Protein AF-A0AB33XHT1-F1 (afdb_monomer)

Secondary structure (DSSP, 8-state):
----HHHHHHTSEEE--TTSPPP---HHHHHHHHHHHHHHHHHHHTT--------EEEE-SS-TTEEEEEESHHHHHHHHHHHHHHHHTS-HHHHHHHHHHH------

pLDDT: mean 89.62, std 11.49, range [30.42, 97.94]

Sequence (108 aa):
MKTTIKEIF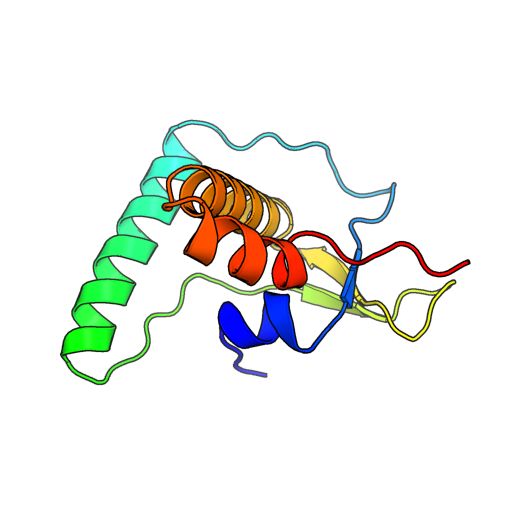QEEGYSIPNYQRDYAWKDKNFRDLWEDLEEAIECNKKGYGHFIGTMVVTKNEDNKKLYDIIDGQQRTTTIFMLLHVLASKQNEKDKQETRKYIYTKRGN

Radius of gyration: 15.14 Å; Cα contacts (8 Å, |Δi|>4): 83; chains: 1; bounding box: 36×30×42 Å

Structure (mmCIF, N/CA/C/O backbone):
data_AF-A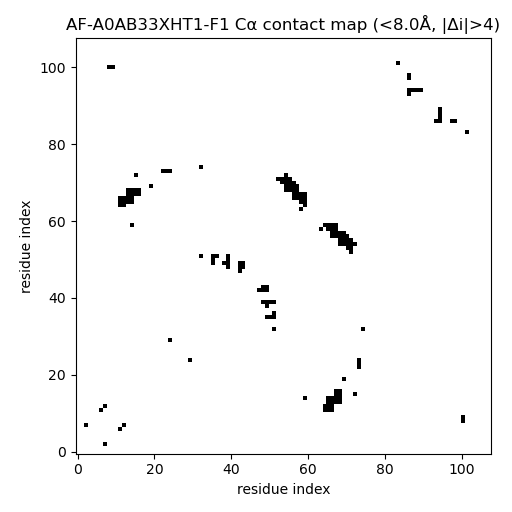0AB33XHT1-F1
#
_entry.id   AF-A0AB33XHT1-F1
#
loop_
_atom_site.group_PDB
_atom_site.id
_atom_site.type_symbol
_atom_site.label_atom_id
_atom_site.label_alt_id
_atom_site.label_comp_id
_atom_site.label_asym_id
_atom_site.label_entity_id
_atom_site.label_seq_id
_atom_site.pdbx_PDB_ins_code
_atom_site.Cartn_x
_atom_site.Cartn_y
_atom_site.Cartn_z
_atom_site.occupancy
_atom_site.B_iso_or_equiv
_atom_site.auth_seq_id
_atom_site.auth_comp_id
_atom_site.auth_asym_id
_atom_site.auth_atom_id
_atom_site.pdbx_PDB_model_num
ATOM 1 N N . MET A 1 1 ? 10.498 10.066 0.869 1.00 83.12 1 MET A N 1
ATOM 2 C CA . MET A 1 1 ? 9.478 10.898 1.543 1.00 83.12 1 MET A CA 1
ATOM 3 C C . MET A 1 1 ? 8.578 9.985 2.356 1.00 83.12 1 MET A C 1
ATOM 5 O O . MET A 1 1 ? 8.274 8.902 1.872 1.00 83.12 1 MET A O 1
ATOM 9 N N . LYS A 1 2 ? 8.204 10.373 3.579 1.00 88.81 2 LYS A N 1
ATOM 10 C CA . LYS A 1 2 ? 7.175 9.661 4.350 1.00 88.81 2 LYS A CA 1
ATOM 11 C C . LYS A 1 2 ? 5.812 10.211 3.933 1.00 88.81 2 LYS A C 1
ATOM 13 O O . LYS A 1 2 ? 5.686 11.422 3.818 1.00 88.81 2 LYS A O 1
ATOM 18 N N . THR A 1 3 ? 4.840 9.332 3.721 1.00 91.50 3 THR A N 1
ATOM 19 C CA . THR A 1 3 ? 3.462 9.690 3.362 1.00 91.50 3 THR A CA 1
ATOM 20 C C . THR A 1 3 ? 2.478 8.738 4.046 1.00 91.50 3 THR A C 1
ATOM 22 O O . THR A 1 3 ? 2.891 7.701 4.577 1.00 91.50 3 THR A O 1
ATOM 25 N N . THR A 1 4 ? 1.196 9.091 4.076 1.00 92.69 4 THR A N 1
ATOM 26 C CA . THR A 1 4 ? 0.110 8.275 4.632 1.00 92.69 4 THR A CA 1
ATOM 27 C C . THR A 1 4 ? -0.736 7.626 3.535 1.00 92.69 4 THR A C 1
ATOM 29 O O . THR A 1 4 ? -0.783 8.096 2.403 1.00 92.69 4 THR A O 1
ATOM 32 N N . ILE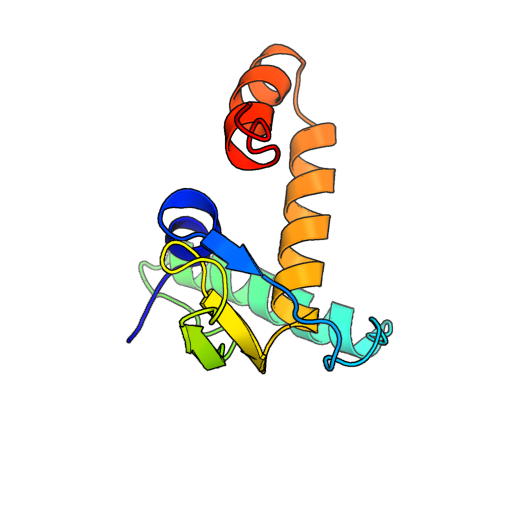 A 1 5 ? -1.478 6.564 3.879 1.00 90.81 5 ILE A N 1
ATOM 33 C CA . ILE A 1 5 ? -2.480 5.964 2.974 1.00 90.81 5 ILE A CA 1
ATOM 34 C C . ILE A 1 5 ? -3.457 7.037 2.469 1.00 90.81 5 ILE A C 1
ATOM 36 O O . ILE A 1 5 ? -3.805 7.055 1.293 1.00 90.81 5 ILE A O 1
ATOM 40 N N . LYS A 1 6 ? -3.880 7.953 3.347 1.00 88.81 6 LYS A N 1
ATOM 41 C CA . LYS A 1 6 ? -4.802 9.034 2.993 1.00 88.81 6 LYS A CA 1
ATOM 42 C C . LYS A 1 6 ? -4.233 9.917 1.880 1.00 88.81 6 LYS A C 1
ATOM 44 O O . LYS A 1 6 ? -4.918 10.134 0.890 1.00 88.81 6 LYS A O 1
ATOM 49 N N . GLU A 1 7 ? -2.995 10.379 2.029 1.00 89.25 7 GLU A N 1
ATOM 50 C CA . GLU A 1 7 ? -2.313 11.219 1.032 1.00 89.25 7 GLU A CA 1
ATOM 51 C C . GLU A 1 7 ? -2.159 10.481 -0.307 1.00 89.25 7 GLU A C 1
ATOM 53 O O . GLU A 1 7 ? -2.492 11.034 -1.354 1.00 89.25 7 GLU A O 1
ATOM 58 N N . ILE A 1 8 ? -1.772 9.197 -0.274 1.00 88.88 8 ILE A N 1
ATOM 59 C CA . ILE A 1 8 ? -1.651 8.354 -1.476 1.00 88.88 8 ILE A CA 1
ATOM 60 C C . ILE A 1 8 ? -2.977 8.272 -2.251 1.00 88.88 8 ILE A C 1
ATOM 62 O O . ILE A 1 8 ? -2.970 8.314 -3.473 1.00 88.88 8 ILE A O 1
ATOM 66 N N . PHE A 1 9 ? -4.122 8.148 -1.581 1.00 85.88 9 PHE A N 1
ATOM 67 C CA . PHE A 1 9 ? -5.404 7.973 -2.279 1.00 85.88 9 PHE A CA 1
ATOM 68 C C . PHE A 1 9 ? -6.196 9.274 -2.499 1.00 85.88 9 PHE A C 1
ATOM 70 O O . PHE A 1 9 ? -7.222 9.230 -3.176 1.00 85.88 9 PHE A O 1
ATOM 77 N N . GLN A 1 10 ? -5.770 10.414 -1.942 1.00 83.38 10 GLN A N 1
ATOM 78 C CA . GLN A 1 10 ? -6.500 11.688 -2.057 1.00 83.38 10 GLN A CA 1
ATOM 79 C C . GLN A 1 10 ? -5.750 12.793 -2.801 1.00 83.38 10 GLN A C 1
ATOM 81 O O . GLN A 1 10 ? -6.404 13.612 -3.445 1.00 83.38 10 GLN A O 1
ATOM 86 N N . GLU A 1 11 ? -4.424 12.859 -2.694 1.00 79.00 11 GLU A N 1
ATOM 87 C CA . GLU A 1 11 ? -3.656 14.019 -3.168 1.00 79.00 11 GLU A CA 1
ATOM 88 C C . GLU A 1 11 ? -2.970 13.761 -4.511 1.00 79.00 11 GLU A C 1
ATOM 90 O O . GLU A 1 11 ? -2.899 14.657 -5.351 1.00 79.00 11 GLU A O 1
ATOM 95 N N . GLU A 1 12 ? -2.526 12.526 -4.745 1.00 79.56 12 GLU A N 1
ATOM 96 C CA . GLU A 1 12 ? -1.735 12.151 -5.915 1.00 79.56 12 GLU A CA 1
ATOM 97 C C . GLU A 1 12 ? -2.445 11.097 -6.774 1.00 79.56 12 GLU A C 1
ATOM 99 O O . GLU A 1 12 ? -3.185 10.243 -6.285 1.00 79.56 12 GLU A O 1
ATOM 104 N N . GLY A 1 13 ? -2.208 11.142 -8.087 1.00 87.50 13 GLY A N 1
ATOM 105 C CA . GLY A 1 13 ? -2.706 10.133 -9.016 1.00 87.50 13 GLY A CA 1
ATOM 106 C C . GLY A 1 13 ? -1.668 9.042 -9.271 1.00 87.50 13 GLY A C 1
ATOM 107 O O . GLY A 1 13 ? -0.531 9.344 -9.631 1.00 87.50 13 GLY A O 1
ATOM 108 N N . TYR A 1 14 ? -2.067 7.775 -9.155 1.00 92.06 14 TYR A N 1
ATOM 109 C CA . TYR A 1 14 ? -1.190 6.627 -9.398 1.00 92.06 14 TYR A CA 1
ATOM 110 C C . TYR A 1 14 ? -1.707 5.742 -10.530 1.00 92.06 14 TYR A C 1
ATOM 112 O O . TYR A 1 14 ? -2.911 5.623 -10.757 1.00 92.06 14 TYR A O 1
ATOM 120 N N . SER A 1 15 ? -0.774 5.113 -11.234 1.00 93.12 15 SER A N 1
ATOM 121 C CA . SER A 1 15 ? -1.009 4.253 -12.387 1.00 93.12 15 SER A CA 1
ATOM 122 C C . SER A 1 15 ? -0.233 2.940 -12.223 1.00 93.12 15 SER A C 1
ATOM 124 O O . SER A 1 15 ? 0.867 2.921 -11.665 1.00 93.12 15 SER A O 1
ATOM 126 N N . ILE A 1 16 ? -0.824 1.831 -12.676 1.00 93.19 16 ILE A N 1
ATOM 127 C CA . ILE A 1 16 ? -0.140 0.537 -12.787 1.00 93.19 16 ILE A CA 1
ATOM 128 C C . ILE A 1 16 ? 0.229 0.373 -14.265 1.00 93.19 16 ILE A C 1
ATOM 130 O O . ILE A 1 16 ? -0.669 0.166 -15.084 1.00 93.19 16 ILE A O 1
ATOM 134 N N . PRO A 1 17 ? 1.512 0.501 -14.633 1.00 93.25 17 PRO A N 1
ATOM 135 C CA . PRO A 1 17 ? 1.923 0.418 -16.027 1.00 93.25 17 PRO A CA 1
ATOM 136 C C . PRO A 1 17 ? 1.872 -1.027 -16.541 1.00 93.25 17 PRO A C 1
ATOM 138 O O . PRO A 1 17 ? 2.059 -1.977 -15.784 1.00 93.25 17 PRO A O 1
ATOM 141 N N . ASN A 1 18 ? 1.690 -1.198 -17.854 1.00 91.44 18 ASN A N 1
ATOM 142 C CA . ASN A 1 18 ? 1.471 -2.509 -18.491 1.00 91.44 18 ASN A CA 1
ATOM 143 C C . ASN A 1 18 ? 2.613 -3.523 -18.301 1.00 91.44 18 ASN A C 1
ATOM 145 O O . ASN A 1 18 ? 2.399 -4.718 -18.468 1.00 91.44 18 ASN A O 1
ATOM 149 N N . TYR A 1 19 ? 3.830 -3.066 -17.996 1.00 91.06 19 TYR A N 1
ATOM 150 C CA . TYR A 1 19 ? 4.979 -3.943 -17.747 1.00 91.06 19 TYR A CA 1
ATOM 151 C C . TYR A 1 19 ? 5.017 -4.510 -16.319 1.00 91.06 19 TYR A C 1
ATOM 153 O O . TYR A 1 19 ? 5.893 -5.316 -16.004 1.00 91.06 19 TYR A O 1
ATOM 161 N N . GLN A 1 20 ? 4.117 -4.080 -15.429 1.00 94.06 20 GLN A N 1
ATOM 162 C CA . GLN A 1 20 ? 3.991 -4.680 -14.106 1.00 94.06 20 GLN A CA 1
ATOM 163 C C . GLN A 1 20 ? 3.370 -6.071 -14.195 1.00 94.06 20 GLN A C 1
ATOM 165 O O . GLN A 1 20 ? 2.505 -6.343 -15.021 1.00 94.06 20 GLN A O 1
ATOM 170 N N . ARG A 1 21 ? 3.811 -6.959 -13.302 1.00 94.19 21 ARG A N 1
ATOM 171 C CA . ARG A 1 21 ? 3.233 -8.301 -13.180 1.00 94.19 21 ARG A CA 1
ATOM 172 C C . ARG A 1 21 ? 1.798 -8.245 -12.662 1.00 94.19 21 ARG A C 1
ATOM 174 O O . ARG A 1 21 ? 1.479 -7.387 -11.838 1.00 94.19 21 ARG A O 1
ATOM 181 N N . ASP A 1 22 ? 1.013 -9.242 -13.054 1.00 95.69 22 ASP A N 1
ATOM 182 C CA . ASP A 1 22 ? -0.335 -9.466 -12.542 1.00 95.69 22 ASP A CA 1
ATOM 183 C C . ASP A 1 22 ? -0.370 -9.609 -11.012 1.00 95.69 22 ASP A C 1
ATOM 185 O O . ASP A 1 22 ? 0.611 -9.980 -10.350 1.00 95.69 22 ASP A O 1
ATOM 189 N N . TYR A 1 23 ? -1.551 -9.349 -10.449 1.00 96.31 23 TYR A N 1
ATOM 190 C CA . TYR A 1 23 ? -1.818 -9.577 -9.035 1.00 96.31 23 TYR A CA 1
ATOM 191 C C . TYR A 1 23 ? -1.680 -11.068 -8.695 1.00 96.31 23 TYR A C 1
ATOM 193 O O . TYR A 1 23 ? -2.311 -11.925 -9.308 1.00 96.31 23 TYR A O 1
ATOM 201 N N . ALA A 1 24 ? -0.851 -11.377 -7.700 1.00 96.94 24 ALA A N 1
ATOM 202 C CA . ALA A 1 24 ? -0.453 -12.740 -7.348 1.00 96.94 24 ALA A CA 1
ATOM 203 C C . ALA A 1 24 ? -0.331 -12.973 -5.829 1.00 96.94 24 ALA A C 1
ATOM 205 O O . ALA A 1 24 ? 0.183 -14.011 -5.405 1.00 96.94 24 ALA A O 1
ATOM 206 N N . TRP A 1 25 ? -0.744 -12.008 -5.006 1.00 97.38 25 TRP A N 1
ATOM 207 C CA . TRP A 1 25 ? -0.770 -12.127 -3.555 1.00 97.38 25 TRP A CA 1
ATOM 208 C C . TRP A 1 25 ? -1.724 -13.242 -3.143 1.00 97.38 25 TRP A C 1
ATOM 210 O O . TRP A 1 25 ? -2.817 -13.393 -3.687 1.00 97.38 25 TRP A O 1
ATOM 220 N N . LYS A 1 26 ? -1.272 -14.034 -2.175 1.00 96.88 26 LYS A N 1
ATOM 221 C CA . LYS A 1 26 ? -2.018 -15.158 -1.602 1.00 96.88 26 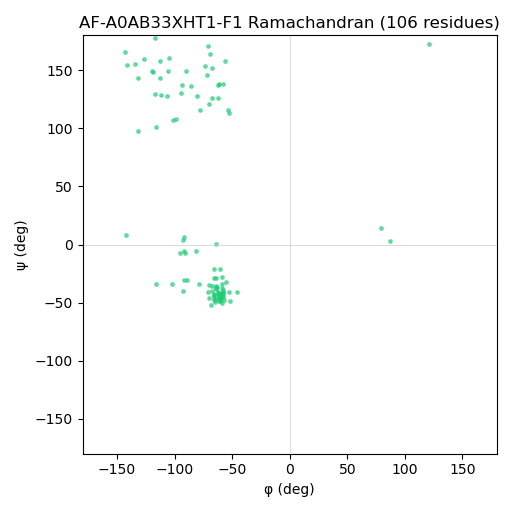LYS A CA 1
ATOM 222 C C . LYS A 1 26 ? -2.287 -14.901 -0.125 1.00 96.88 26 LYS A C 1
ATOM 224 O O . LYS A 1 26 ? -1.788 -13.929 0.441 1.00 96.88 26 LYS A O 1
ATOM 229 N N . ASP A 1 27 ? -2.994 -15.826 0.513 1.00 97.12 27 ASP A N 1
ATOM 230 C CA . ASP A 1 27 ? -3.411 -15.745 1.916 1.00 97.12 27 ASP A CA 1
ATOM 231 C C . ASP A 1 27 ? -2.304 -15.304 2.873 1.00 97.12 27 ASP A C 1
ATOM 233 O O . ASP A 1 27 ? -2.557 -14.491 3.754 1.00 97.12 27 ASP A O 1
ATOM 237 N N . LYS A 1 28 ? -1.068 -15.792 2.695 1.00 97.94 28 LYS A N 1
ATOM 238 C CA . LYS A 1 28 ? 0.056 -15.363 3.536 1.00 97.94 28 LYS A CA 1
ATOM 239 C C . LYS A 1 28 ? 0.310 -13.857 3.418 1.00 97.94 28 LYS A C 1
ATOM 241 O O . LYS A 1 28 ? 0.416 -13.188 4.432 1.00 97.94 28 LYS A O 1
ATOM 246 N N . ASN A 1 29 ? 0.373 -13.320 2.200 1.00 97.62 29 ASN A N 1
ATOM 247 C CA . ASN A 1 29 ? 0.614 -11.891 1.993 1.00 97.62 29 ASN A CA 1
ATOM 248 C C . ASN A 1 29 ? -0.523 -11.037 2.554 1.00 97.62 29 ASN A C 1
ATOM 250 O O . ASN A 1 29 ? -0.278 -9.955 3.075 1.00 97.62 29 ASN A O 1
ATOM 254 N N . PHE A 1 30 ? -1.758 -11.532 2.447 1.00 96.44 30 PHE A N 1
ATOM 255 C CA . PHE A 1 30 ? -2.907 -10.862 3.038 1.00 96.44 30 PHE A CA 1
ATOM 256 C C . PHE A 1 30 ? -2.831 -10.849 4.567 1.00 96.44 30 PHE A C 1
ATOM 258 O O . PHE A 1 30 ? -3.082 -9.809 5.160 1.00 96.44 30 PHE A O 1
ATOM 265 N N . ARG A 1 31 ? -2.461 -11.972 5.198 1.00 97.50 31 ARG A N 1
ATOM 266 C CA . ARG A 1 31 ? -2.267 -12.053 6.655 1.00 97.50 31 ARG A CA 1
ATOM 267 C C . ARG A 1 31 ? -1.172 -11.105 7.126 1.00 97.50 31 ARG A C 1
ATOM 269 O O . ARG A 1 31 ? -1.432 -10.337 8.037 1.00 97.50 31 ARG A O 1
ATOM 276 N N . ASP A 1 32 ? -0.026 -11.099 6.443 1.00 97.44 32 ASP A N 1
ATOM 277 C CA . ASP A 1 32 ? 1.082 -10.191 6.758 1.00 97.44 32 ASP A CA 1
ATOM 278 C C . ASP A 1 32 ? 0.599 -8.716 6.698 1.00 97.44 32 ASP A C 1
ATOM 280 O O . ASP A 1 32 ? 0.794 -7.957 7.641 1.00 97.44 32 ASP A O 1
ATOM 284 N N . LEU A 1 33 ? -0.127 -8.315 5.638 1.00 97.25 33 LEU A N 1
ATOM 285 C CA . LEU A 1 33 ? -0.705 -6.961 5.553 1.00 97.25 33 LEU A CA 1
ATOM 286 C C . LEU A 1 33 ? -1.756 -6.699 6.644 1.00 97.25 33 LEU A C 1
ATOM 288 O O . LEU A 1 33 ? -1.884 -5.575 7.121 1.00 97.25 33 LEU A O 1
ATOM 292 N N . TRP A 1 34 ? -2.566 -7.696 6.986 1.00 96.94 34 TRP A N 1
ATOM 293 C CA . TRP A 1 34 ? -3.615 -7.546 7.988 1.00 96.94 34 TRP A CA 1
ATOM 294 C C . TRP A 1 34 ? -3.029 -7.292 9.378 1.00 96.94 34 TRP A C 1
ATOM 296 O O . TRP A 1 34 ? -3.480 -6.376 10.061 1.00 96.94 34 TRP A O 1
ATOM 306 N N . GLU A 1 35 ? -1.988 -8.036 9.751 1.00 97.12 35 GLU A N 1
ATOM 307 C CA . GLU A 1 35 ? -1.242 -7.842 10.998 1.00 97.12 35 GLU A CA 1
ATOM 308 C C . GLU A 1 35 ? -0.624 -6.433 11.061 1.00 97.12 35 GLU A C 1
ATOM 310 O O . GLU A 1 35 ? -0.818 -5.727 12.052 1.00 97.12 35 GLU A O 1
ATOM 315 N N . ASP A 1 36 ? -0.000 -5.965 9.970 1.00 96.69 36 ASP A N 1
ATOM 316 C CA . ASP A 1 36 ? 0.526 -4.592 9.866 1.00 96.69 36 ASP A CA 1
ATOM 317 C C . ASP A 1 36 ? -0.576 -3.530 10.078 1.00 96.69 36 ASP A C 1
ATOM 319 O O . ASP A 1 36 ? -0.357 -2.486 10.700 1.00 96.69 36 ASP A O 1
ATOM 323 N N . LEU A 1 37 ? -1.788 -3.764 9.556 1.00 96.00 37 LEU A N 1
ATOM 324 C CA . LEU A 1 37 ? -2.919 -2.845 9.722 1.00 96.00 37 LEU A CA 1
ATOM 325 C C . LEU A 1 37 ? -3.455 -2.840 11.158 1.00 96.00 37 LEU A C 1
ATOM 327 O O . LEU A 1 37 ? -3.784 -1.770 11.677 1.00 96.00 37 LEU A O 1
ATOM 331 N N . GLU A 1 38 ? -3.542 -4.003 11.804 1.00 96.56 38 GLU A N 1
ATOM 332 C CA . GLU A 1 38 ? -3.931 -4.111 13.213 1.00 96.56 38 GLU A CA 1
ATOM 333 C C . GLU A 1 38 ? -2.928 -3.380 14.112 1.00 96.56 38 GLU A C 1
ATOM 335 O O . GLU A 1 38 ? -3.324 -2.562 14.950 1.00 96.56 38 GLU A O 1
ATOM 340 N N . GLU A 1 39 ? -1.629 -3.581 13.880 1.00 96.62 39 GLU A N 1
ATOM 341 C CA . GLU A 1 39 ? -0.584 -2.865 14.606 1.00 96.62 39 GLU A CA 1
ATOM 342 C C . GLU A 1 39 ? -0.662 -1.355 14.348 1.00 96.62 39 GLU A C 1
ATOM 344 O O . GLU A 1 39 ? -0.605 -0.556 15.288 1.00 96.62 39 GLU A O 1
ATOM 349 N N . ALA A 1 40 ? -0.886 -0.939 13.098 1.00 95.81 40 ALA A N 1
ATOM 350 C CA . ALA A 1 40 ? -1.042 0.469 12.753 1.00 95.81 40 ALA A CA 1
ATOM 351 C C . ALA A 1 40 ? -2.197 1.145 13.499 1.00 95.81 40 ALA A C 1
ATOM 353 O O . ALA A 1 40 ? -2.063 2.298 13.921 1.00 95.81 40 ALA A O 1
ATOM 354 N N . ILE A 1 41 ? -3.312 0.440 13.705 1.00 94.88 41 ILE A N 1
ATOM 355 C CA . ILE A 1 41 ? -4.450 0.943 14.481 1.00 94.88 41 ILE A CA 1
ATOM 356 C C . ILE A 1 41 ? -4.059 1.138 15.951 1.00 94.88 41 ILE A C 1
ATOM 358 O O . ILE A 1 41 ? -4.347 2.192 16.527 1.00 94.88 41 ILE A O 1
ATOM 362 N N . GLU A 1 42 ? -3.378 0.166 16.557 1.00 96.69 42 GLU A N 1
ATOM 363 C CA . GLU A 1 42 ? -2.941 0.246 17.956 1.00 96.69 42 GLU A CA 1
ATOM 364 C C . GLU A 1 42 ? -1.864 1.318 18.179 1.00 96.69 42 GLU A C 1
ATOM 366 O O . GLU A 1 42 ? -1.924 2.070 19.158 1.00 96.69 42 GLU A O 1
ATOM 371 N N . CYS A 1 43 ? -0.912 1.456 17.253 1.00 95.06 43 CYS A N 1
ATOM 372 C CA . CYS A 1 43 ? 0.072 2.537 17.257 1.00 95.06 43 CYS A CA 1
ATOM 373 C C . CYS A 1 43 ? -0.605 3.906 17.150 1.00 95.06 43 CYS A C 1
ATOM 375 O O . CYS A 1 43 ? -0.289 4.804 17.935 1.00 95.06 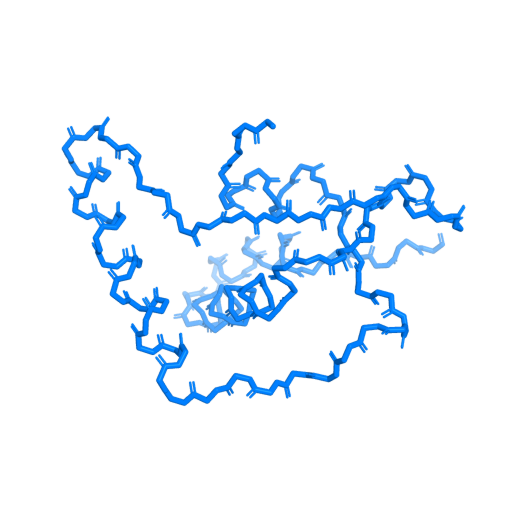43 CYS A O 1
ATOM 377 N N . ASN A 1 44 ? -1.579 4.056 16.246 1.00 94.00 44 ASN A N 1
ATOM 378 C CA . ASN A 1 44 ? -2.275 5.324 16.039 1.00 94.00 44 ASN A CA 1
ATOM 379 C C . ASN A 1 44 ? -3.065 5.762 17.283 1.00 94.00 44 ASN A C 1
ATOM 381 O O . ASN A 1 44 ? -3.029 6.937 17.646 1.00 94.00 44 ASN A O 1
ATOM 385 N N . LYS A 1 45 ? -3.702 4.827 18.008 1.00 95.00 45 LYS A N 1
ATOM 386 C CA . LYS A 1 45 ? -4.354 5.113 19.306 1.00 95.00 45 LYS A CA 1
ATOM 387 C C . LYS A 1 45 ? -3.381 5.670 20.353 1.00 95.00 45 LYS A C 1
ATOM 389 O O . LYS A 1 45 ? -3.793 6.421 21.231 1.00 95.00 45 LYS A O 1
ATOM 394 N N . LYS A 1 46 ? -2.098 5.313 20.255 1.00 95.56 46 LYS A N 1
ATOM 395 C CA . LYS A 1 46 ? -1.011 5.782 21.130 1.00 95.56 46 LYS A CA 1
ATOM 396 C C . LYS A 1 46 ? -0.292 7.027 20.584 1.00 95.56 46 LYS A C 1
ATOM 398 O O . LYS A 1 46 ? 0.679 7.470 21.187 1.00 95.56 46 LYS A O 1
ATOM 403 N N . GLY A 1 47 ? -0.748 7.590 19.460 1.00 93.25 47 GLY A N 1
ATOM 404 C CA . GLY A 1 47 ? -0.139 8.760 18.819 1.00 93.25 47 GLY A CA 1
ATOM 405 C C . GLY A 1 47 ? 1.115 8.456 17.991 1.00 93.25 47 GLY A C 1
ATOM 406 O O . GLY A 1 47 ? 1.840 9.379 17.622 1.00 93.25 47 GLY A O 1
ATOM 407 N N . TYR A 1 48 ? 1.381 7.183 17.685 1.00 92.88 48 TYR A N 1
ATOM 408 C CA . TYR A 1 48 ? 2.514 6.754 16.865 1.00 92.88 48 TYR A CA 1
ATOM 409 C C . TYR A 1 48 ? 2.060 6.326 15.466 1.00 92.88 48 TYR A C 1
ATOM 411 O O . TYR A 1 48 ? 0.965 5.805 15.277 1.00 92.88 48 TYR A O 1
ATOM 419 N N . GLY A 1 49 ? 2.927 6.513 14.470 1.00 90.12 49 GLY A N 1
ATOM 420 C CA . GLY A 1 49 ? 2.728 5.933 13.141 1.00 90.12 49 GLY A CA 1
ATOM 421 C C . GLY A 1 49 ? 3.363 4.548 13.042 1.00 90.12 49 GLY A C 1
ATOM 422 O O . GLY A 1 49 ? 4.401 4.314 13.655 1.00 90.12 49 GLY A O 1
ATOM 423 N N . HIS A 1 50 ? 2.782 3.677 12.223 1.00 94.69 50 HIS A N 1
ATOM 424 C CA . HIS A 1 50 ? 3.339 2.368 11.884 1.00 94.69 50 HIS A CA 1
ATOM 425 C C . HIS A 1 50 ? 3.735 2.336 10.399 1.00 94.69 50 HIS A C 1
ATOM 427 O O . HIS A 1 50 ? 3.091 2.969 9.556 1.00 94.69 50 HIS A O 1
ATOM 433 N N . PHE A 1 51 ? 4.835 1.655 10.084 1.00 94.50 51 PHE A N 1
ATOM 434 C CA . PHE A 1 51 ? 5.382 1.592 8.733 1.00 94.50 51 PHE A CA 1
ATOM 435 C C . PHE A 1 51 ? 4.953 0.299 8.040 1.00 94.50 51 PHE A C 1
ATOM 437 O O . PHE A 1 51 ? 5.494 -0.758 8.321 1.00 94.50 51 PHE A O 1
ATOM 444 N N . ILE A 1 52 ? 4.049 0.418 7.068 1.00 93.12 52 ILE A N 1
ATOM 445 C CA . ILE A 1 52 ? 3.486 -0.718 6.313 1.00 93.12 52 ILE A CA 1
ATOM 446 C C . ILE A 1 52 ? 4.262 -1.049 5.019 1.00 93.12 52 ILE A C 1
ATOM 448 O O . ILE A 1 52 ? 3.815 -1.839 4.186 1.00 93.12 52 ILE A O 1
ATOM 452 N N . GLY A 1 53 ? 5.401 -0.384 4.784 1.00 93.50 53 GLY A N 1
ATOM 453 C CA . GLY A 1 53 ? 6.295 -0.657 3.656 1.00 93.50 53 GLY A CA 1
ATOM 454 C C . GLY A 1 53 ? 6.549 0.507 2.690 1.00 93.50 53 GLY A C 1
ATOM 455 O O . GLY A 1 53 ? 5.938 1.572 2.752 1.00 93.50 53 GLY A O 1
ATOM 456 N N . THR A 1 54 ? 7.483 0.275 1.763 1.00 95.06 54 THR A N 1
ATOM 457 C CA . THR A 1 54 ? 7.951 1.256 0.767 1.00 95.06 54 THR A CA 1
ATOM 458 C C . THR A 1 54 ? 7.189 1.137 -0.547 1.00 95.06 54 THR A C 1
ATOM 460 O O . THR A 1 54 ? 6.992 0.031 -1.047 1.00 95.06 54 THR A O 1
ATOM 463 N N . MET A 1 55 ? 6.811 2.267 -1.139 1.00 94.62 55 MET A N 1
ATOM 464 C CA . MET A 1 55 ? 6.296 2.347 -2.507 1.00 94.62 55 MET A CA 1
ATOM 465 C C . MET A 1 55 ? 7.316 3.090 -3.371 1.00 94.62 55 MET A C 1
ATOM 467 O O . MET A 1 55 ? 7.761 4.176 -2.995 1.00 94.62 55 MET A O 1
ATOM 471 N N . VAL A 1 56 ? 7.695 2.504 -4.506 1.00 96.06 56 VAL A N 1
ATOM 472 C CA . VAL A 1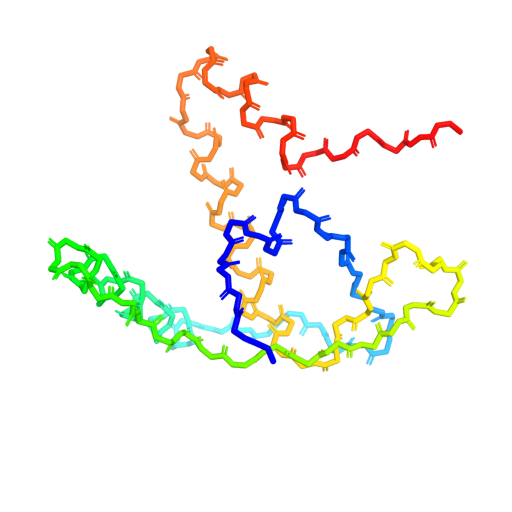 56 ? 8.608 3.136 -5.468 1.00 96.06 56 VAL A CA 1
ATOM 473 C C . VAL A 1 56 ? 7.792 3.563 -6.668 1.00 96.06 56 VAL A C 1
ATOM 475 O O . VAL A 1 56 ? 7.064 2.753 -7.239 1.00 96.06 56 VAL A O 1
ATOM 478 N N . VAL A 1 57 ? 7.921 4.830 -7.045 1.00 95.75 57 VAL A N 1
ATOM 479 C CA . VAL A 1 57 ? 7.179 5.402 -8.163 1.00 95.75 57 VAL A CA 1
ATOM 480 C C . VAL A 1 57 ? 8.077 6.227 -9.068 1.00 95.75 57 VAL A C 1
ATOM 482 O O . VAL A 1 57 ? 9.094 6.763 -8.628 1.00 95.75 57 VAL A O 1
ATOM 485 N N . THR A 1 58 ? 7.671 6.360 -10.324 1.00 95.81 58 THR A N 1
ATOM 486 C CA . THR A 1 58 ? 8.268 7.292 -11.285 1.00 95.81 58 THR A CA 1
ATOM 487 C C . THR A 1 58 ? 7.191 8.180 -11.892 1.00 95.81 58 THR A C 1
ATOM 489 O O . THR A 1 58 ? 6.006 7.857 -11.836 1.00 95.81 58 THR A O 1
ATOM 492 N N . LYS 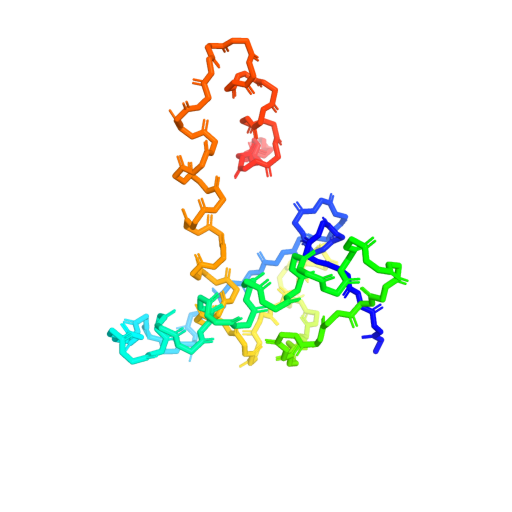A 1 59 ? 7.573 9.325 -12.457 1.00 95.50 59 LYS A N 1
ATOM 493 C CA . LYS A 1 59 ? 6.617 10.193 -13.148 1.00 95.50 59 LYS A CA 1
ATOM 494 C C . LYS A 1 59 ? 6.127 9.478 -14.406 1.00 95.50 59 LYS A C 1
ATOM 496 O O . LYS A 1 59 ? 6.959 9.078 -15.215 1.00 95.50 59 LYS A O 1
ATOM 501 N N . ASN A 1 60 ? 4.813 9.345 -14.578 1.00 95.31 60 ASN A N 1
ATOM 502 C CA . ASN A 1 60 ? 4.266 8.697 -15.767 1.00 95.31 60 ASN A CA 1
ATOM 503 C C . ASN A 1 60 ? 4.677 9.479 -17.030 1.00 95.31 60 ASN A C 1
ATOM 505 O O . ASN A 1 60 ? 4.729 10.719 -17.035 1.00 95.31 60 ASN A O 1
ATOM 509 N N . GLU A 1 61 ? 5.046 8.759 -18.088 1.00 93.25 61 GLU A N 1
ATOM 510 C CA . GLU A 1 61 ? 5.574 9.377 -19.304 1.00 93.25 61 GLU A CA 1
ATOM 511 C C . GLU A 1 61 ? 4.492 10.150 -20.064 1.00 93.25 61 GLU A C 1
ATOM 513 O O . GLU A 1 61 ? 4.717 11.325 -20.374 1.00 93.25 61 GLU A O 1
ATOM 518 N N . ASP A 1 62 ? 3.316 9.543 -20.226 1.00 92.31 62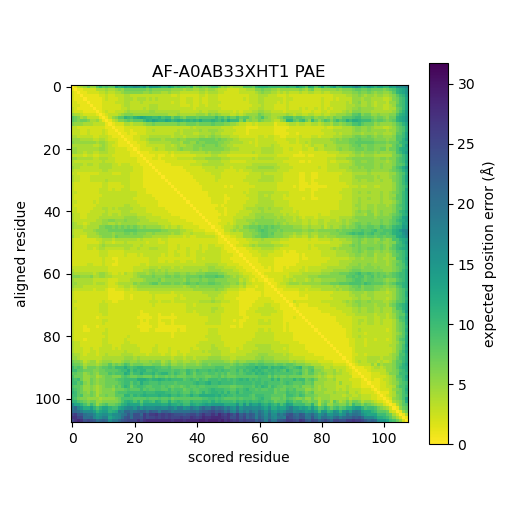 ASP A N 1
ATOM 519 C CA . ASP A 1 62 ? 2.183 10.046 -21.011 1.00 92.31 62 ASP A CA 1
ATOM 520 C C . ASP A 1 62 ? 1.361 11.119 -20.280 1.00 92.31 62 ASP A C 1
ATOM 522 O O . ASP A 1 62 ? 0.840 12.058 -20.881 1.00 92.31 62 ASP A O 1
ATOM 526 N N . ASN A 1 63 ? 1.246 11.010 -18.957 1.00 91.56 63 ASN A N 1
ATOM 527 C CA . ASN A 1 63 ? 0.464 11.895 -18.111 1.00 91.56 63 ASN A CA 1
ATOM 528 C C . ASN A 1 63 ? 1.280 12.346 -16.899 1.00 91.56 63 ASN A C 1
ATOM 530 O O . ASN A 1 63 ? 1.301 11.704 -15.851 1.00 91.56 63 ASN A O 1
ATOM 534 N N . LYS A 1 64 ? 1.865 13.546 -16.993 1.00 89.81 64 LYS A N 1
ATOM 535 C CA . LYS A 1 64 ? 2.642 14.165 -15.905 1.00 89.81 64 LYS A CA 1
ATOM 536 C C . LYS A 1 64 ? 1.821 14.495 -14.648 1.00 89.81 64 LYS A C 1
ATOM 538 O O . LYS A 1 64 ? 2.389 15.014 -13.695 1.00 89.81 64 LYS A O 1
ATOM 543 N N . LYS A 1 65 ? 0.516 14.222 -14.591 1.00 89.69 65 LYS A N 1
ATOM 544 C CA . LYS A 1 65 ? -0.269 14.286 -13.343 1.00 89.69 65 LYS A CA 1
ATOM 545 C C . LYS A 1 65 ? -0.306 12.953 -12.591 1.00 89.69 65 LYS A C 1
ATOM 547 O O . LYS A 1 65 ? -0.803 12.925 -11.475 1.00 89.69 65 LYS A O 1
ATOM 552 N N . LEU A 1 66 ? 0.211 11.876 -13.185 1.00 92.25 66 LEU A N 1
ATOM 553 C CA . LEU A 1 66 ? 0.236 10.541 -12.596 1.00 92.25 66 LEU A CA 1
ATOM 554 C C . LEU A 1 66 ? 1.660 10.085 -12.267 1.00 92.25 66 LEU A C 1
ATOM 556 O O . LEU A 1 66 ? 2.644 10.540 -12.861 1.00 92.25 66 LEU A O 1
ATOM 560 N N . TYR A 1 67 ? 1.740 9.140 -11.341 1.00 94.44 67 TYR A N 1
ATOM 561 C CA . TYR A 1 67 ? 2.938 8.394 -10.997 1.00 94.44 67 TYR A CA 1
ATOM 562 C C . TYR A 1 67 ? 2.741 6.909 -11.300 1.00 94.44 67 TYR A C 1
ATOM 564 O O . TYR A 1 67 ? 1.762 6.307 -10.865 1.00 94.44 67 TYR A O 1
ATOM 572 N N . ASP A 1 68 ? 3.683 6.308 -12.019 1.00 95.94 68 ASP A N 1
ATOM 573 C CA . ASP A 1 68 ? 3.694 4.870 -12.261 1.00 95.94 68 ASP A CA 1
ATOM 574 C C . ASP A 1 68 ? 4.280 4.144 -11.059 1.00 95.94 68 ASP A C 1
ATOM 576 O O . ASP A 1 68 ? 5.382 4.463 -10.605 1.00 95.94 68 ASP A O 1
ATOM 580 N N . ILE A 1 69 ? 3.547 3.154 -10.552 1.00 96.19 69 ILE A N 1
ATOM 581 C CA . ILE A 1 69 ? 4.009 2.313 -9.453 1.00 96.19 69 ILE A CA 1
ATOM 582 C C . ILE A 1 69 ? 5.000 1.279 -9.997 1.00 96.19 69 ILE A C 1
ATOM 584 O O . ILE A 1 69 ? 4.646 0.402 -10.786 1.00 96.19 69 ILE A O 1
ATOM 588 N N . ILE A 1 70 ? 6.248 1.378 -9.541 1.00 96.31 70 ILE A N 1
ATOM 589 C CA . ILE A 1 70 ? 7.351 0.479 -9.899 1.00 96.31 70 ILE A CA 1
ATOM 590 C C . ILE A 1 70 ? 7.476 -0.665 -8.888 1.00 96.31 70 ILE A C 1
ATOM 592 O O . ILE A 1 70 ? 7.678 -1.812 -9.281 1.00 96.31 70 ILE A O 1
ATOM 596 N N . ASP A 1 71 ? 7.307 -0.365 -7.598 1.00 96.00 71 ASP A N 1
ATOM 597 C CA . ASP A 1 71 ? 7.298 -1.354 -6.516 1.00 96.00 71 ASP A CA 1
ATOM 598 C C . ASP A 1 71 ? 6.248 -1.003 -5.451 1.00 96.00 71 ASP A C 1
ATOM 600 O O . ASP A 1 71 ? 5.860 0.154 -5.281 1.00 96.00 71 ASP A O 1
ATOM 604 N N . GLY A 1 72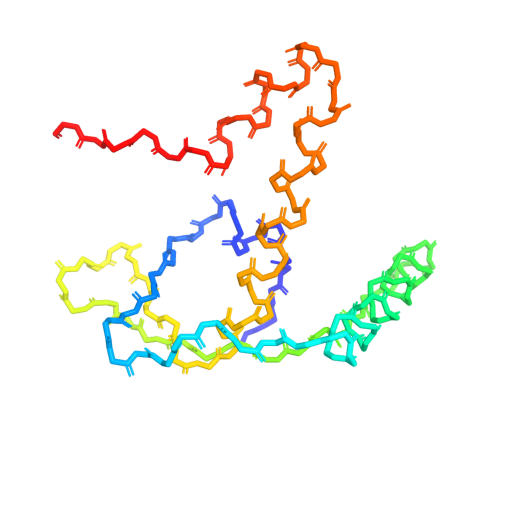 ? 5.769 -2.020 -4.737 1.00 95.31 72 GLY A N 1
ATOM 605 C CA . GLY A 1 72 ? 4.657 -1.925 -3.794 1.00 95.31 72 GLY A CA 1
ATOM 606 C C . GLY A 1 72 ? 3.277 -2.109 -4.432 1.00 95.31 72 GLY A C 1
ATOM 607 O O . GLY A 1 72 ? 2.283 -2.051 -3.712 1.00 95.31 72 GLY A O 1
ATOM 608 N N . GLN A 1 73 ? 3.198 -2.391 -5.742 1.00 95.69 73 GLN A N 1
ATOM 609 C CA . GLN A 1 73 ? 1.932 -2.448 -6.485 1.00 95.69 73 GLN A CA 1
ATOM 610 C C . GLN A 1 73 ? 0.874 -3.354 -5.841 1.00 95.69 73 GLN A C 1
ATOM 612 O O . GLN A 1 73 ? -0.238 -2.909 -5.593 1.00 95.69 73 GLN A O 1
ATOM 617 N N . GLN A 1 74 ? 1.216 -4.588 -5.462 1.00 96.44 74 GLN A N 1
ATOM 618 C CA . GLN A 1 74 ? 0.230 -5.526 -4.914 1.00 96.44 74 GLN A CA 1
ATOM 619 C C . GLN A 1 74 ? -0.306 -5.107 -3.546 1.00 96.44 74 GLN A C 1
ATOM 621 O O . GLN A 1 74 ? -1.494 -5.280 -3.274 1.00 96.44 74 GLN A O 1
ATOM 626 N N . ARG A 1 75 ? 0.545 -4.513 -2.701 1.00 96.75 75 ARG A N 1
ATOM 627 C CA . ARG A 1 75 ? 0.116 -3.970 -1.411 1.00 96.75 75 ARG A CA 1
ATOM 628 C C . ARG A 1 75 ? -0.839 -2.806 -1.624 1.00 96.75 75 ARG A C 1
ATOM 630 O O . ARG A 1 75 ? -1.932 -2.816 -1.067 1.00 96.75 75 ARG A O 1
ATOM 637 N N . THR A 1 76 ? -0.466 -1.857 -2.479 1.00 94.94 76 THR A N 1
ATOM 638 C CA . THR A 1 76 ? -1.302 -0.697 -2.800 1.00 94.94 76 THR A CA 1
ATOM 639 C C . THR A 1 76 ? -2.639 -1.123 -3.413 1.00 94.94 76 THR A C 1
ATOM 641 O O . THR A 1 76 ? -3.685 -0.657 -2.965 1.00 94.94 76 THR A O 1
ATOM 644 N N . THR A 1 77 ? -2.643 -2.074 -4.353 1.00 94.75 77 THR A N 1
ATOM 645 C CA . THR A 1 77 ? -3.871 -2.637 -4.937 1.00 94.75 77 THR A CA 1
ATOM 646 C C . THR A 1 77 ? -4.733 -3.341 -3.889 1.00 94.75 77 THR A C 1
ATOM 648 O O . THR A 1 77 ? -5.949 -3.168 -3.887 1.00 94.75 77 THR A O 1
ATOM 651 N N . THR A 1 78 ? -4.138 -4.095 -2.962 1.00 96.56 78 THR A N 1
ATOM 652 C CA . THR A 1 78 ? -4.892 -4.775 -1.893 1.00 96.56 78 THR A CA 1
ATOM 653 C C . THR A 1 78 ? -5.533 -3.779 -0.934 1.00 96.56 78 THR A C 1
ATOM 655 O O . THR A 1 78 ? -6.709 -3.922 -0.605 1.00 96.56 78 THR A O 1
ATOM 658 N N . ILE A 1 79 ? -4.804 -2.729 -0.543 1.00 95.06 79 ILE A N 1
ATOM 659 C CA . ILE A 1 79 ? -5.349 -1.637 0.274 1.00 95.06 79 ILE A CA 1
ATOM 660 C C . ILE A 1 79 ? -6.496 -0.945 -0.471 1.00 95.06 79 ILE A C 1
ATOM 662 O O . ILE A 1 79 ? -7.550 -0.717 0.117 1.00 95.06 79 ILE A O 1
ATOM 666 N N . PHE A 1 80 ? -6.344 -0.673 -1.770 1.00 92.25 80 PHE A N 1
ATOM 667 C CA . PHE A 1 80 ? -7.413 -0.096 -2.587 1.00 92.25 80 PHE A CA 1
ATOM 668 C C . PHE A 1 80 ? -8.668 -0.984 -2.620 1.00 92.25 80 PHE A C 1
ATOM 670 O O . PHE A 1 80 ? -9.776 -0.492 -2.406 1.00 92.25 80 PHE A O 1
ATOM 677 N N . MET A 1 81 ? -8.513 -2.296 -2.830 1.00 93.12 81 MET A N 1
ATOM 678 C CA . MET A 1 81 ? -9.634 -3.244 -2.802 1.00 93.12 81 MET A CA 1
ATOM 679 C C . MET A 1 81 ? -10.316 -3.283 -1.429 1.00 93.12 81 MET A C 1
ATOM 681 O O . MET A 1 81 ? -11.545 -3.277 -1.356 1.00 93.12 81 MET A O 1
ATOM 685 N N . LEU A 1 82 ? -9.540 -3.266 -0.341 1.00 93.44 82 LEU A N 1
ATOM 686 C CA . LEU A 1 82 ? -10.073 -3.204 1.018 1.00 93.44 82 LEU A CA 1
ATOM 687 C C . LEU A 1 82 ? -10.885 -1.919 1.236 1.00 93.44 82 LEU A C 1
ATOM 689 O O . LEU A 1 82 ? -12.026 -1.989 1.690 1.00 93.44 82 LEU A O 1
ATOM 693 N N . LEU A 1 83 ? -10.341 -0.760 0.853 1.00 90.88 83 LEU A N 1
ATOM 694 C CA . LEU A 1 83 ? -11.043 0.526 0.911 1.00 90.88 83 LEU A CA 1
ATOM 695 C C . LEU A 1 83 ? -12.342 0.502 0.096 1.00 90.88 83 LEU A C 1
ATOM 697 O O . LEU A 1 83 ? -13.372 0.983 0.568 1.00 90.88 83 LEU A O 1
ATOM 701 N N . HIS A 1 84 ? -12.323 -0.105 -1.093 1.00 89.62 84 HIS A N 1
ATOM 702 C CA . HIS A 1 84 ? -13.506 -0.274 -1.933 1.00 89.62 84 HIS A CA 1
ATOM 703 C C . HIS A 1 84 ? -14.596 -1.115 -1.255 1.00 89.62 84 HIS A C 1
ATOM 705 O O . HIS A 1 84 ? -15.763 -0.711 -1.223 1.00 89.62 84 HIS A O 1
ATOM 711 N N . VAL A 1 85 ? -14.227 -2.249 -0.653 1.00 92.25 85 VAL A N 1
ATOM 712 C CA . VAL A 1 85 ? -15.173 -3.093 0.087 1.00 92.25 85 VAL A CA 1
ATOM 713 C C . VAL A 1 85 ? -15.724 -2.347 1.300 1.00 92.25 85 VAL A C 1
ATOM 715 O O . VAL A 1 85 ? -16.942 -2.318 1.475 1.00 92.25 85 VAL A O 1
ATOM 718 N N . LEU A 1 86 ? -14.875 -1.696 2.097 1.00 90.50 86 LEU A N 1
ATOM 719 C CA . LEU A 1 86 ? -15.306 -0.918 3.262 1.00 90.50 86 LEU A CA 1
ATOM 720 C C . LEU A 1 86 ? -16.291 0.185 2.865 1.00 90.50 86 LEU A C 1
ATOM 722 O O . LEU A 1 86 ? -17.355 0.298 3.470 1.00 90.50 86 LEU A O 1
ATOM 726 N N . ALA A 1 87 ? -15.997 0.926 1.796 1.00 89.38 87 ALA A N 1
ATOM 727 C CA . ALA A 1 87 ? -16.898 1.934 1.250 1.00 89.38 87 ALA A CA 1
ATOM 728 C C . ALA A 1 87 ? -18.251 1.339 0.838 1.00 89.38 87 ALA A C 1
ATOM 730 O O . ALA A 1 87 ? -19.297 1.912 1.127 1.00 89.38 87 ALA A O 1
ATOM 731 N N . SER A 1 88 ? -18.256 0.157 0.213 1.00 87.44 88 SER A N 1
ATOM 732 C CA . SER A 1 88 ? -19.491 -0.516 -0.214 1.00 87.44 88 SER A CA 1
ATOM 733 C C . SER A 1 88 ? -20.393 -0.965 0.945 1.00 87.44 88 SER A C 1
ATOM 735 O O . SER A 1 88 ? -21.593 -1.166 0.742 1.00 87.44 88 SER A O 1
ATOM 737 N N . LYS A 1 89 ? -19.833 -1.116 2.153 1.00 91.31 89 LYS A N 1
ATOM 738 C CA . LYS A 1 89 ? -20.535 -1.566 3.368 1.00 91.31 89 LYS A CA 1
ATOM 739 C C . LYS A 1 89 ? -21.109 -0.425 4.211 1.00 91.31 89 LYS A C 1
ATOM 741 O O . LYS A 1 89 ? -21.805 -0.697 5.185 1.00 91.31 89 LYS A O 1
ATOM 746 N N . GLN A 1 90 ? -20.839 0.826 3.851 1.00 89.88 90 GLN A N 1
ATOM 747 C CA . GLN A 1 90 ? -21.373 1.991 4.555 1.00 89.88 90 GLN A CA 1
ATOM 748 C C . GLN A 1 90 ? -22.884 2.172 4.309 1.00 89.88 90 GLN A C 1
ATOM 750 O O . GLN A 1 90 ? -23.471 1.494 3.468 1.00 89.88 90 GLN A O 1
ATOM 755 N N . ASN A 1 91 ? -23.538 3.084 5.034 1.00 91.38 91 ASN A N 1
ATOM 756 C CA . ASN A 1 91 ? -24.912 3.491 4.713 1.00 91.38 91 ASN A CA 1
ATOM 757 C C . ASN A 1 91 ? -24.949 4.308 3.400 1.00 91.38 91 ASN A C 1
ATOM 759 O O . ASN A 1 91 ? -23.920 4.788 2.935 1.00 91.38 91 ASN A O 1
ATOM 763 N N . GLU A 1 92 ? -26.124 4.484 2.785 1.00 87.44 92 GLU A N 1
ATOM 764 C CA . GLU A 1 92 ? -26.230 5.150 1.471 1.00 87.44 92 GLU A CA 1
ATOM 765 C C . GLU A 1 92 ? -25.690 6.589 1.448 1.00 87.44 92 GLU A C 1
ATOM 767 O O . GLU A 1 92 ? -25.107 7.007 0.447 1.00 87.44 92 GLU A O 1
ATOM 772 N N . LYS A 1 93 ? -25.825 7.337 2.548 1.00 86.06 93 LYS A N 1
ATOM 773 C CA . LYS A 1 93 ? -25.294 8.703 2.653 1.00 86.06 93 LYS A CA 1
ATOM 774 C C . LYS A 1 93 ? -23.763 8.698 2.609 1.00 86.06 93 LYS A C 1
ATOM 776 O O . LYS A 1 93 ? -23.166 9.427 1.821 1.00 86.06 93 LYS A O 1
ATOM 781 N N . ASP A 1 94 ? -23.141 7.832 3.397 1.00 86.56 94 ASP A N 1
ATOM 782 C CA . ASP A 1 94 ? -21.687 7.701 3.473 1.00 86.56 94 ASP A CA 1
ATOM 783 C C . ASP A 1 94 ? -21.111 7.085 2.188 1.00 86.56 94 ASP A C 1
ATOM 785 O O . ASP A 1 94 ? -20.068 7.521 1.706 1.00 86.56 94 ASP A O 1
ATOM 789 N N . LYS A 1 95 ? -21.829 6.153 1.543 1.00 84.06 95 LYS A N 1
ATOM 790 C CA . LYS A 1 95 ? -21.450 5.619 0.223 1.00 84.06 95 LYS A CA 1
ATOM 791 C C . LYS A 1 95 ? -21.331 6.719 -0.827 1.00 84.06 95 LYS A C 1
ATOM 793 O O . LYS A 1 95 ? -20.402 6.689 -1.635 1.00 84.06 95 LYS A O 1
ATOM 798 N N . GLN A 1 96 ? -22.279 7.658 -0.862 1.00 82.12 96 GLN A N 1
ATOM 799 C CA . GLN A 1 96 ? -22.247 8.775 -1.811 1.00 82.12 96 GLN A CA 1
ATOM 800 C C . GLN A 1 96 ? -21.030 9.672 -1.586 1.00 82.12 96 GLN A C 1
ATOM 802 O O . GLN A 1 96 ? -20.433 10.137 -2.558 1.00 82.12 96 GLN A O 1
ATOM 807 N N . GLU A 1 97 ? -20.638 9.873 -0.328 1.00 82.06 97 GLU A N 1
ATOM 808 C CA . GLU A 1 97 ? -19.439 10.630 0.016 1.00 82.06 97 GLU A CA 1
ATOM 809 C C . GLU A 1 97 ? -18.173 9.875 -0.402 1.00 82.06 97 GLU A C 1
ATOM 811 O O . GLU A 1 97 ? -17.363 10.388 -1.174 1.00 82.06 97 GLU A O 1
ATOM 816 N N . THR A 1 98 ? -18.042 8.612 0.008 1.00 82.06 98 THR A N 1
ATOM 817 C CA . THR A 1 98 ? -16.838 7.809 -0.236 1.00 82.06 98 THR A CA 1
ATOM 818 C C . THR A 1 98 ? -16.616 7.516 -1.724 1.00 82.06 98 THR A C 1
ATOM 820 O O . THR A 1 98 ? -15.474 7.432 -2.185 1.00 82.06 98 THR A O 1
ATOM 823 N N . ARG A 1 99 ? -17.690 7.454 -2.528 1.00 79.38 99 ARG A N 1
ATOM 824 C CA . ARG A 1 99 ? -17.606 7.320 -3.994 1.00 79.38 99 ARG A CA 1
ATOM 825 C C . ARG A 1 99 ? -16.763 8.410 -4.655 1.00 79.38 99 ARG A C 1
ATOM 827 O O . ARG A 1 99 ? -16.115 8.109 -5.653 1.00 79.38 99 ARG A O 1
ATOM 834 N N . LYS A 1 100 ? -16.738 9.633 -4.112 1.00 76.31 100 LYS A N 1
ATOM 835 C CA . LYS A 1 100 ? -15.957 10.753 -4.668 1.00 76.31 100 LYS A CA 1
ATOM 836 C C . LYS A 1 100 ? -14.448 10.498 -4.623 1.00 76.31 100 LYS A C 1
ATOM 838 O O . LYS A 1 100 ? -13.729 11.008 -5.472 1.00 76.31 100 LYS A O 1
ATOM 843 N N . TYR A 1 101 ? -13.992 9.712 -3.648 1.00 73.81 101 TYR A N 1
ATOM 844 C CA . TYR A 1 101 ? -12.577 9.410 -3.434 1.00 73.81 101 TYR A CA 1
ATOM 845 C C . TYR A 1 101 ? -12.123 8.145 -4.170 1.00 73.81 101 TYR A C 1
ATOM 847 O O . TYR A 1 101 ? -10.975 8.051 -4.579 1.00 73.81 101 TYR A O 1
ATOM 855 N N . ILE A 1 102 ? -13.020 7.170 -4.353 1.00 74.75 102 ILE A N 1
ATOM 856 C CA . ILE A 1 102 ? -12.684 5.876 -4.976 1.00 74.75 102 ILE A CA 1
ATOM 857 C C . ILE A 1 102 ? -12.845 5.918 -6.496 1.00 74.75 102 ILE A C 1
ATOM 859 O O . ILE A 1 102 ? -12.133 5.225 -7.220 1.00 74.75 102 ILE A O 1
ATOM 863 N N . TYR A 1 103 ? -13.776 6.734 -6.988 1.00 70.38 103 TYR A N 1
ATOM 864 C CA . TYR A 1 103 ? -14.052 6.865 -8.410 1.00 70.38 103 TYR A CA 1
ATOM 865 C C . TYR A 1 103 ? -13.730 8.275 -8.872 1.00 70.38 103 TYR A C 1
ATOM 867 O O . TYR A 1 103 ? -14.530 9.200 -8.727 1.00 70.38 103 TYR A O 1
ATOM 875 N N . THR A 1 104 ? -12.576 8.439 -9.505 1.00 62.28 104 THR A N 1
ATOM 876 C CA . THR A 1 104 ? -12.317 9.646 -10.281 1.00 62.28 104 THR A CA 1
ATOM 877 C C . THR A 1 104 ? -13.214 9.603 -11.516 1.00 62.28 104 THR A C 1
ATOM 879 O O . THR A 1 104 ? -13.138 8.668 -12.318 1.00 62.28 104 THR A O 1
ATOM 882 N N . LYS A 1 105 ? -14.088 10.603 -11.690 1.00 50.12 105 LYS A N 1
ATOM 883 C CA . LYS A 1 105 ? -14.766 10.828 -12.975 1.00 50.12 105 LYS A CA 1
ATOM 884 C C . LYS A 1 105 ? -13.661 10.916 -14.030 1.00 50.12 105 LYS A C 1
ATOM 886 O O . LYS A 1 105 ? -12.844 11.832 -13.956 1.00 50.12 105 LYS A O 1
ATOM 891 N N . ARG A 1 106 ? -13.607 9.975 -14.982 1.00 43.16 106 ARG A N 1
ATOM 892 C CA . ARG A 1 106 ? -12.820 10.179 -16.205 1.00 43.16 106 ARG A CA 1
ATOM 893 C C . ARG A 1 106 ? -13.295 11.510 -16.784 1.00 43.16 106 ARG A C 1
ATOM 895 O O . ARG A 1 106 ? -14.475 11.641 -17.103 1.00 43.16 106 ARG A O 1
ATOM 902 N N . GLY A 1 107 ? -12.420 12.511 -16.780 1.00 40.62 107 GLY A N 1
ATOM 903 C CA . GLY A 1 107 ? -12.687 13.769 -17.459 1.00 40.62 107 GLY A CA 1
ATOM 904 C C . GLY A 1 107 ? -12.938 13.483 -18.936 1.00 40.62 107 GLY A C 1
ATOM 905 O O . GLY A 1 107 ? -12.264 12.622 -19.505 1.00 40.62 107 GLY A O 1
ATOM 906 N N . ASN A 1 108 ? -13.946 14.160 -19.488 1.00 30.42 108 ASN A N 1
ATOM 907 C CA . ASN A 1 108 ? -14.133 14.318 -20.929 1.00 30.42 108 ASN A CA 1
ATOM 908 C C . ASN A 1 108 ? -12.884 14.923 -21.574 1.00 30.42 108 ASN A C 1
ATOM 910 O O . ASN A 1 108 ? -12.260 15.786 -20.910 1.00 30.42 108 ASN A O 1
#

InterPro domains:
  IPR004919 GmrSD restriction endonucleases, N-terminal domain [PF03235] (5-102)

Mean predicted aligned error: 4.76 Å

Organism: NCBI:txid992047

Nearest PDB structures (foldseek):
  4etk-assembly3_B  TM=2.391E-01  e=4.087E+00  synthetic construct
  4jgk-assembly3_C  TM=2.341E-01  e=6.048E+00  synthetic construct
  4etj-assembly1_A-2  TM=2.446E-01  e=6.456E+00  synthetic construct
  4gvv-assembly4_D  TM=2.396E-01  e=6.048E+00  unclassified
  4jll-assembly1_A  TM=2.108E-01  e=8.949E+00  synthetic construct

Solvent-accessible surface area (backbone atoms only — not comparable to full-atom values): 6676 Å² total; per-residue (Å²): 135,91,83,50,74,64,49,58,61,71,76,52,45,75,41,82,50,89,88,59,80,77,90,76,84,47,72,66,57,51,49,56,53,47,52,49,51,55,49,30,53,57,31,45,78,72,76,38,86,60,88,88,76,75,72,40,69,45,75,28,87,92,43,82,76,31,29,27,47,76,38,45,52,65,60,55,51,49,51,51,52,51,52,52,53,56,42,72,69,47,56,76,71,54,30,62,58,48,44,64,64,75,48,73,77,79,76,131

Foldseek 3Di:
DDDDLCCVQAPAAEDADPPDDDQDDDPVNVVLLVVQVVVQVVQVVVVHGGDSDDWDWDQDPVDNRYIHTPPPVNVNVVVLVVLVVVLVPDPPVSVVVSCCRNDDDPDD